Protein AF-A0A8H7N2K5-F1 (afdb_monomer_lite)

pLDDT: mean 77.2, std 16.53, range [35.41, 94.94]

Structure (mmCIF, N/CA/C/O backbone):
data_AF-A0A8H7N2K5-F1
#
_entry.id   AF-A0A8H7N2K5-F1
#
loop_
_atom_site.group_PDB
_atom_site.id
_atom_site.type_symbol
_atom_site.label_atom_id
_atom_site.label_alt_id
_atom_site.label_comp_id
_atom_site.label_asym_id
_atom_site.label_entity_id
_atom_site.label_seq_id
_atom_site.pdbx_PDB_ins_code
_atom_site.Cartn_x
_atom_site.Cartn_y
_atom_site.Cartn_z
_atom_site.occupancy
_atom_site.B_iso_or_equiv
_atom_site.auth_seq_id
_atom_site.auth_comp_id
_atom_site.auth_asym_id
_atom_site.auth_atom_id
_atom_site.pdbx_PDB_model_num
ATOM 1 N N . MET A 1 1 ? 3.601 -21.698 -0.166 1.00 61.56 1 MET A N 1
ATOM 2 C CA . MET A 1 1 ? 4.403 -20.499 -0.470 1.00 61.56 1 MET A CA 1
ATOM 3 C C . MET A 1 1 ? 5.425 -20.933 -1.501 1.00 61.56 1 MET A C 1
ATOM 5 O O . MET A 1 1 ? 6.164 -21.866 -1.212 1.00 61.56 1 MET A O 1
ATOM 9 N N . ASP A 1 2 ? 5.361 -20.379 -2.710 1.00 85.50 2 ASP A N 1
ATOM 10 C CA . ASP A 1 2 ? 6.309 -20.692 -3.784 1.00 85.50 2 ASP A CA 1
ATOM 11 C C . ASP A 1 2 ? 7.536 -19.787 -3.635 1.00 85.50 2 ASP A C 1
ATOM 13 O O . ASP A 1 2 ? 7.423 -18.563 -3.677 1.00 85.50 2 ASP A O 1
ATOM 17 N N . ILE A 1 3 ? 8.693 -20.395 -3.382 1.00 86.50 3 ILE A N 1
ATOM 18 C CA . ILE A 1 3 ? 9.941 -19.677 -3.102 1.00 86.50 3 ILE A CA 1
ATOM 19 C C . ILE A 1 3 ? 10.443 -18.971 -4.363 1.00 86.50 3 ILE A C 1
ATOM 21 O O . ILE A 1 3 ? 10.974 -17.868 -4.267 1.00 86.50 3 ILE A O 1
ATOM 25 N N . LEU A 1 4 ? 10.251 -19.575 -5.541 1.00 90.62 4 LEU A N 1
ATOM 26 C CA . LEU A 1 4 ? 10.705 -18.988 -6.800 1.00 90.62 4 LEU A CA 1
ATOM 27 C C .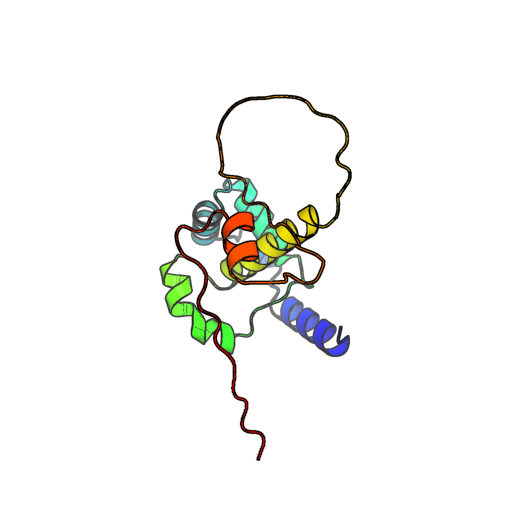 LEU A 1 4 ? 9.931 -17.707 -7.106 1.00 90.62 4 LEU A C 1
ATOM 29 O O . LEU A 1 4 ? 10.545 -16.694 -7.432 1.00 90.62 4 LEU A O 1
ATOM 33 N N . GLN A 1 5 ? 8.613 -17.732 -6.897 1.00 84.94 5 GLN A N 1
ATOM 34 C CA . GLN A 1 5 ? 7.772 -16.549 -7.065 1.00 84.94 5 GLN A CA 1
ATOM 35 C C . GLN A 1 5 ? 8.166 -15.429 -6.094 1.00 84.94 5 GLN A C 1
ATOM 37 O O . GLN A 1 5 ? 8.322 -14.285 -6.503 1.00 84.94 5 GLN A O 1
ATOM 42 N N . ALA A 1 6 ? 8.406 -15.755 -4.820 1.00 83.50 6 ALA A N 1
ATOM 43 C CA . ALA A 1 6 ? 8.827 -14.760 -3.833 1.00 83.50 6 ALA A CA 1
ATOM 44 C C . ALA A 1 6 ? 10.180 -14.109 -4.188 1.00 83.50 6 ALA A C 1
ATOM 46 O O . ALA A 1 6 ? 10.383 -12.919 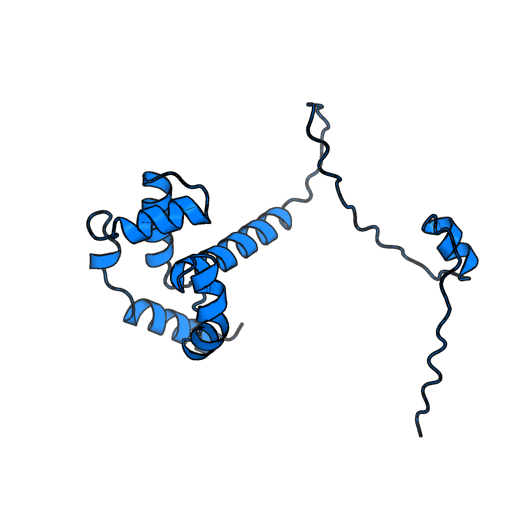-3.947 1.00 83.50 6 ALA A O 1
ATOM 47 N N . CYS A 1 7 ? 11.110 -14.870 -4.774 1.00 85.75 7 CYS A N 1
ATOM 48 C CA . CYS A 1 7 ? 12.376 -14.329 -5.266 1.00 85.75 7 CYS A CA 1
ATOM 49 C C . CYS A 1 7 ? 12.193 -13.418 -6.487 1.00 85.75 7 CYS A C 1
ATOM 51 O O . CYS A 1 7 ? 12.882 -12.405 -6.587 1.00 85.75 7 CYS A O 1
ATOM 53 N N . GLU A 1 8 ? 11.287 -13.763 -7.402 1.00 87.62 8 GLU A N 1
ATOM 54 C CA . GLU A 1 8 ? 10.956 -12.924 -8.556 1.00 87.62 8 GLU A CA 1
ATOM 55 C C . GLU A 1 8 ? 10.323 -11.598 -8.117 1.00 87.62 8 GLU A C 1
ATOM 57 O O . GLU A 1 8 ? 10.750 -10.534 -8.567 1.00 87.62 8 GLU A O 1
ATOM 62 N N . ASP A 1 9 ? 9.380 -11.643 -7.176 1.00 86.19 9 ASP A N 1
ATOM 63 C CA . ASP A 1 9 ? 8.742 -10.450 -6.612 1.00 86.19 9 ASP A CA 1
ATOM 64 C C . ASP A 1 9 ? 9.781 -9.528 -5.950 1.00 86.19 9 ASP A C 1
ATOM 66 O O . ASP A 1 9 ? 9.808 -8.321 -6.207 1.00 86.19 9 ASP A O 1
ATOM 70 N N . LEU A 1 10 ? 10.703 -10.105 -5.168 1.00 87.56 10 LEU A N 1
ATOM 71 C CA . LEU A 1 10 ? 11.818 -9.379 -4.558 1.00 87.56 10 LEU A CA 1
ATOM 72 C C . LEU A 1 10 ? 12.721 -8.728 -5.617 1.00 87.56 10 LEU A C 1
ATOM 74 O O . LEU A 1 10 ? 13.066 -7.552 -5.500 1.00 87.56 10 LEU A O 1
ATOM 78 N N . ALA A 1 11 ? 13.104 -9.477 -6.654 1.00 87.00 11 ALA A N 1
ATOM 79 C CA . ALA A 1 11 ? 13.960 -8.978 -7.726 1.00 87.00 11 ALA A CA 1
ATOM 80 C C . ALA A 1 11 ? 13.300 -7.820 -8.488 1.00 87.00 11 ALA A C 1
ATOM 82 O O . ALA A 1 11 ? 13.961 -6.821 -8.774 1.00 87.00 11 ALA A O 1
ATOM 83 N N . ASN A 1 12 ? 11.997 -7.916 -8.758 1.00 85.38 12 ASN A N 1
ATOM 84 C CA . ASN A 1 12 ? 11.227 -6.861 -9.411 1.00 85.38 12 ASN A CA 1
ATOM 85 C C . ASN A 1 12 ? 11.159 -5.593 -8.554 1.00 85.38 12 ASN A C 1
ATOM 87 O O . ASN A 1 12 ? 11.401 -4.496 -9.061 1.00 85.38 12 ASN A O 1
ATOM 91 N N . ASN A 1 13 ? 10.901 -5.734 -7.251 1.00 85.88 13 ASN A N 1
ATOM 92 C CA . ASN A 1 13 ? 10.863 -4.599 -6.332 1.00 85.88 13 ASN A CA 1
ATOM 93 C C . ASN A 1 13 ? 12.229 -3.900 -6.239 1.00 85.88 13 ASN A C 1
ATOM 95 O O . ASN A 1 13 ? 12.284 -2.673 -6.315 1.00 85.88 13 ASN A O 1
ATOM 99 N N . ILE A 1 14 ? 13.330 -4.659 -6.162 1.00 84.81 14 ILE A N 1
ATOM 100 C CA . ILE A 1 14 ? 14.697 -4.110 -6.168 1.00 84.81 14 ILE A CA 1
ATOM 101 C C . ILE A 1 14 ? 15.011 -3.422 -7.502 1.00 84.81 14 ILE A C 1
ATOM 103 O O . ILE A 1 14 ? 15.572 -2.332 -7.505 1.00 84.81 14 ILE A O 1
ATOM 107 N N . ALA A 1 15 ? 14.646 -4.020 -8.639 1.00 83.50 15 ALA A N 1
ATOM 108 C CA . ALA A 1 15 ? 14.894 -3.426 -9.954 1.00 83.50 15 ALA A CA 1
ATOM 109 C C . ALA A 1 15 ? 14.131 -2.106 -10.157 1.00 83.50 15 ALA A C 1
ATOM 111 O O . ALA A 1 15 ? 14.621 -1.208 -10.837 1.00 83.50 15 ALA A O 1
ATOM 112 N N . SER A 1 16 ? 12.946 -1.981 -9.552 1.00 75.19 16 SER A N 1
ATOM 113 C CA . SER A 1 16 ? 12.157 -0.746 -9.546 1.00 75.19 16 SER A CA 1
ATOM 114 C C . SER A 1 16 ? 12.593 0.272 -8.487 1.00 75.19 16 SER A C 1
ATOM 116 O O . SER A 1 16 ? 12.094 1.394 -8.481 1.00 75.19 16 SER A O 1
ATOM 118 N N . PHE A 1 17 ? 13.498 -0.102 -7.579 1.00 76.75 17 PHE A N 1
ATOM 119 C CA . PHE A 1 17 ? 13.915 0.762 -6.486 1.00 76.75 17 PHE A CA 1
ATOM 120 C C . PHE A 1 17 ? 14.877 1.839 -6.966 1.00 76.75 17 PHE A C 1
ATOM 122 O O . PHE A 1 17 ? 15.981 1.560 -7.435 1.00 76.75 17 PHE A O 1
ATOM 129 N N . ASN A 1 18 ? 14.477 3.087 -6.760 1.00 71.75 18 ASN A N 1
ATOM 130 C CA . ASN A 1 18 ? 15.333 4.240 -6.938 1.00 71.75 18 ASN A CA 1
ATOM 131 C C . ASN A 1 18 ? 15.707 4.803 -5.552 1.00 71.75 18 ASN A C 1
ATOM 133 O O . ASN A 1 18 ? 14.844 5.381 -4.888 1.00 71.75 18 ASN A O 1
ATOM 137 N N . PRO A 1 19 ? 16.972 4.680 -5.097 1.00 64.81 19 PRO A N 1
ATOM 138 C CA . PRO A 1 19 ? 17.401 5.177 -3.787 1.00 64.81 19 PRO A CA 1
ATOM 139 C C . PRO A 1 19 ? 17.144 6.675 -3.589 1.00 64.81 19 PRO A C 1
ATOM 141 O O . PRO A 1 19 ? 16.986 7.130 -2.459 1.00 64.81 19 PRO A O 1
ATOM 144 N N . PHE A 1 20 ? 17.091 7.436 -4.685 1.00 61.50 20 PHE A N 1
ATOM 145 C CA . PHE A 1 20 ? 16.823 8.869 -4.656 1.00 61.50 20 PHE A CA 1
ATOM 146 C C . PHE A 1 20 ? 15.354 9.181 -4.332 1.00 61.50 20 PHE A C 1
ATOM 148 O O . PHE A 1 20 ? 15.098 10.148 -3.628 1.00 61.50 20 PHE A O 1
ATOM 155 N N . GLU A 1 21 ? 14.405 8.326 -4.725 1.00 60.94 21 GLU A N 1
ATOM 156 C CA . GLU A 1 21 ? 12.960 8.503 -4.473 1.00 60.94 21 GLU A CA 1
ATOM 157 C C . GLU A 1 21 ? 12.531 8.104 -3.051 1.00 60.94 21 GLU A C 1
ATOM 159 O O . GLU A 1 21 ? 11.370 8.264 -2.674 1.00 60.94 21 GLU A O 1
ATOM 164 N N . CYS A 1 22 ? 13.455 7.568 -2.253 1.00 58.88 22 CYS A N 1
ATOM 165 C CA . CYS A 1 22 ? 13.221 7.178 -0.864 1.00 58.88 22 CYS A CA 1
ATOM 166 C C . CYS A 1 22 ? 13.722 8.233 0.141 1.00 58.88 22 CYS A C 1
ATOM 168 O O . CYS A 1 22 ? 13.560 8.058 1.346 1.00 58.88 22 CYS A O 1
ATOM 170 N N . SER A 1 23 ? 14.357 9.303 -0.349 1.00 62.22 23 SER A N 1
ATOM 171 C CA . SER A 1 23 ? 14.756 10.460 0.450 1.00 62.22 23 SER A CA 1
ATOM 172 C C . SER A 1 23 ? 13.549 11.360 0.698 1.00 62.22 23 SER A C 1
ATOM 174 O O . SER A 1 23 ? 12.859 11.724 -0.254 1.00 62.22 23 SER A O 1
ATOM 176 N N . ASP A 1 24 ? 13.355 11.806 1.942 1.00 61.44 24 ASP A N 1
ATOM 177 C CA . ASP A 1 24 ? 12.334 12.799 2.318 1.00 61.44 24 ASP A CA 1
ATOM 178 C C . ASP A 1 24 ? 12.369 14.051 1.420 1.00 61.44 24 ASP A C 1
ATOM 180 O O . ASP A 1 24 ? 11.349 14.701 1.213 1.00 61.44 24 ASP A O 1
ATOM 184 N N . ALA A 1 25 ? 13.539 14.380 0.858 1.00 61.38 25 ALA A N 1
ATOM 185 C CA . ALA A 1 25 ? 13.729 15.530 -0.023 1.00 61.38 25 ALA A CA 1
ATOM 186 C C . ALA A 1 25 ? 13.154 15.352 -1.444 1.00 61.38 25 ALA A C 1
ATOM 188 O O . ALA A 1 25 ? 12.939 16.354 -2.122 1.00 61.38 25 ALA A O 1
ATOM 189 N N . GLU A 1 26 ? 12.918 14.116 -1.893 1.00 72.75 26 GLU A N 1
ATOM 190 C CA . GLU A 1 26 ? 12.478 13.800 -3.263 1.00 72.75 26 GLU A CA 1
ATOM 191 C C . GLU A 1 26 ? 11.038 13.261 -3.310 1.00 72.75 26 GLU A C 1
ATOM 193 O O . GLU A 1 26 ? 10.456 13.102 -4.384 1.00 72.75 26 GLU A O 1
ATOM 198 N N . ILE A 1 27 ? 10.422 12.998 -2.151 1.00 82.69 27 ILE A N 1
ATOM 199 C CA . ILE A 1 27 ? 8.988 12.730 -2.098 1.00 82.69 27 ILE A CA 1
ATOM 200 C C . ILE A 1 27 ? 8.262 14.015 -2.508 1.00 82.69 27 ILE A C 1
ATOM 202 O O . ILE A 1 27 ? 8.316 15.042 -1.829 1.00 82.69 27 ILE A O 1
ATOM 206 N N . SER A 1 28 ? 7.560 13.950 -3.638 1.00 87.38 28 SER A N 1
ATOM 207 C CA . SER A 1 28 ? 6.823 15.098 -4.160 1.00 87.38 28 SER A CA 1
ATOM 208 C C . SER A 1 28 ? 5.724 15.538 -3.188 1.00 87.38 28 SER A C 1
ATOM 210 O O . SER A 1 28 ? 5.077 14.717 -2.528 1.00 87.38 28 SER A O 1
ATOM 212 N N . LYS A 1 29 ? 5.454 16.846 -3.129 1.00 89.19 29 LYS A N 1
ATOM 213 C CA . LYS A 1 29 ? 4.374 17.386 -2.284 1.00 89.19 29 LYS A CA 1
ATOM 214 C C . LYS A 1 29 ? 3.021 16.784 -2.651 1.00 89.19 29 LYS A C 1
ATOM 216 O O . LYS A 1 29 ? 2.179 16.582 -1.783 1.00 89.19 29 LYS A O 1
ATOM 221 N N . GLU A 1 30 ? 2.828 16.459 -3.923 1.00 90.50 30 GLU A N 1
ATOM 222 C CA . GLU A 1 30 ? 1.634 15.808 -4.444 1.00 90.50 30 GLU A CA 1
ATOM 223 C C . GLU A 1 30 ? 1.453 14.397 -3.864 1.00 90.50 30 GLU A C 1
ATOM 225 O O . GLU A 1 30 ? 0.329 14.006 -3.544 1.00 90.50 30 GLU A O 1
ATOM 230 N N . GLN A 1 31 ? 2.539 13.633 -3.697 1.00 90.06 31 GLN A N 1
ATOM 231 C CA . GLN A 1 31 ? 2.505 12.318 -3.047 1.00 90.06 31 GLN A CA 1
ATOM 232 C C . GLN A 1 31 ? 2.181 12.442 -1.558 1.00 90.06 31 GLN A C 1
ATOM 234 O O . GLN A 1 31 ? 1.292 11.737 -1.080 1.00 90.06 31 GLN A O 1
ATOM 239 N N . ILE A 1 32 ? 2.827 13.376 -0.854 1.00 91.62 32 ILE A N 1
ATOM 240 C CA . ILE A 1 32 ? 2.558 13.646 0.568 1.00 91.62 32 ILE A CA 1
ATOM 241 C C . ILE A 1 32 ? 1.080 13.986 0.762 1.00 91.62 32 ILE A C 1
ATOM 243 O O . ILE A 1 32 ? 0.391 13.327 1.536 1.00 91.62 32 ILE A O 1
ATOM 247 N N . GLN A 1 33 ? 0.557 14.952 0.002 1.00 93.50 33 GLN A N 1
ATOM 248 C CA . GLN A 1 33 ? -0.844 15.369 0.096 1.00 93.50 33 GLN A CA 1
ATOM 249 C C . GLN A 1 33 ? -1.816 14.228 -0.210 1.00 93.50 33 GLN A C 1
ATOM 251 O O . GLN A 1 33 ? -2.847 14.094 0.452 1.00 93.50 33 GLN A O 1
ATOM 256 N N . ARG A 1 34 ? -1.493 13.380 -1.194 1.00 93.94 34 ARG A N 1
ATOM 257 C CA . ARG A 1 34 ? -2.297 12.197 -1.515 1.00 93.94 34 ARG A CA 1
ATOM 258 C C . ARG A 1 34 ? -2.359 11.240 -0.329 1.00 93.94 34 ARG A C 1
ATOM 260 O O . ARG A 1 34 ? -3.447 10.799 0.027 1.00 93.94 34 ARG A O 1
ATOM 267 N N . TRP A 1 35 ? -1.222 10.944 0.290 1.00 93.38 35 TRP A N 1
ATOM 268 C CA . TRP A 1 35 ? -1.145 10.035 1.432 1.00 93.38 35 TRP A CA 1
ATOM 269 C C . TRP A 1 35 ? -1.838 10.607 2.672 1.00 93.38 35 TRP A C 1
ATOM 271 O O . TRP A 1 35 ? -2.635 9.905 3.290 1.00 93.38 35 TRP A O 1
ATOM 281 N N . GLN A 1 36 ? -1.655 11.898 2.962 1.00 93.25 36 GLN A N 1
ATOM 282 C CA . GLN A 1 36 ? -2.397 12.594 4.019 1.00 93.25 36 GLN A CA 1
ATOM 283 C C . GLN A 1 36 ? -3.914 12.485 3.812 1.00 93.25 36 GLN A C 1
ATOM 285 O O . GLN A 1 36 ? -4.652 12.167 4.742 1.00 93.25 36 GLN A O 1
ATOM 290 N N . HIS A 1 37 ? -4.394 12.702 2.583 1.00 92.75 37 HIS A N 1
ATOM 291 C CA . HIS A 1 37 ? -5.822 12.634 2.273 1.00 92.75 37 HIS A CA 1
ATOM 292 C C . HIS A 1 37 ? -6.380 11.202 2.336 1.00 92.75 37 HIS A C 1
ATOM 294 O O . HIS A 1 37 ? -7.487 10.994 2.828 1.00 92.75 37 HIS A O 1
ATOM 300 N N . LEU A 1 38 ? -5.646 10.208 1.825 1.00 92.50 38 LEU A N 1
ATOM 301 C CA . LEU A 1 38 ? -6.117 8.820 1.756 1.00 92.50 38 LEU A CA 1
ATOM 302 C C . LEU A 1 38 ? -6.067 8.100 3.107 1.00 92.50 38 LEU A C 1
ATOM 304 O O . LEU A 1 38 ? -6.957 7.300 3.397 1.00 92.50 38 LEU A O 1
ATOM 308 N N . PHE A 1 39 ? -5.050 8.375 3.924 1.00 91.12 39 PHE A N 1
ATOM 309 C CA . PHE A 1 39 ? -4.783 7.637 5.163 1.00 91.12 39 PHE A CA 1
ATOM 310 C C . PHE A 1 39 ? -5.026 8.459 6.431 1.00 91.12 39 PHE A C 1
ATOM 312 O O . PHE A 1 39 ? -4.962 7.914 7.528 1.00 91.12 39 PHE A O 1
ATOM 319 N N . SER A 1 40 ? -5.405 9.737 6.293 1.00 90.06 40 SER A N 1
ATOM 320 C CA . SER A 1 40 ? -5.591 10.671 7.416 1.00 90.06 40 SER A CA 1
ATOM 321 C C . SER A 1 40 ? -4.332 10.845 8.280 1.00 90.06 40 SER A C 1
ATOM 323 O O . SER A 1 40 ? -4.443 11.092 9.479 1.00 90.06 40 SER A O 1
ATOM 325 N N . SER A 1 41 ? -3.153 10.712 7.668 1.00 87.38 41 SER A N 1
ATOM 326 C CA . SER A 1 41 ? -1.842 10.840 8.317 1.00 87.38 41 SER A CA 1
ATOM 327 C C . SER A 1 41 ? -1.362 12.302 8.331 1.00 87.38 41 SER A C 1
ATOM 329 O O . SER A 1 41 ? -1.773 13.105 7.486 1.00 87.38 41 SER A O 1
ATOM 331 N N . THR A 1 42 ? -0.471 12.670 9.257 1.00 93.19 42 THR A N 1
ATOM 332 C CA . THR A 1 42 ? 0.257 13.955 9.190 1.00 93.19 42 THR A CA 1
ATOM 333 C C . THR A 1 42 ? 1.279 13.965 8.047 1.00 93.19 42 THR A C 1
ATOM 335 O O . THR A 1 42 ? 1.491 12.960 7.373 1.00 93.19 42 THR A O 1
ATOM 338 N N . GLU A 1 43 ? 1.906 15.115 7.778 1.00 91.56 43 GLU A N 1
ATOM 339 C CA . GLU A 1 43 ? 2.955 15.220 6.747 1.00 91.56 43 GLU A CA 1
ATOM 340 C C . GLU A 1 43 ? 4.143 14.312 7.075 1.00 91.56 43 GLU A C 1
ATOM 342 O O . GLU A 1 43 ? 4.588 13.533 6.235 1.00 91.56 43 GLU A O 1
ATOM 347 N N . GLU A 1 44 ? 4.598 14.351 8.324 1.00 90.88 44 GLU A N 1
ATOM 348 C CA . GLU A 1 44 ? 5.714 13.544 8.810 1.00 90.88 44 GLU A CA 1
ATOM 349 C C . GLU A 1 44 ? 5.378 12.050 8.788 1.00 90.88 44 GLU A C 1
ATOM 351 O O . GLU A 1 44 ? 6.225 11.221 8.449 1.00 90.88 44 GLU A O 1
ATOM 356 N N . GLU A 1 45 ? 4.138 11.695 9.131 1.00 89.44 45 GLU A N 1
ATOM 357 C CA . GLU A 1 45 ? 3.657 10.318 9.052 1.00 89.44 45 GLU A CA 1
ATOM 358 C C . GLU A 1 45 ? 3.591 9.840 7.602 1.00 89.44 45 GLU A C 1
ATOM 360 O O . GLU A 1 45 ? 4.108 8.767 7.313 1.00 89.44 45 GLU A O 1
ATOM 365 N N . ALA A 1 46 ? 3.053 10.641 6.680 1.00 90.69 46 ALA A N 1
ATOM 366 C CA . ALA A 1 46 ? 2.978 10.291 5.264 1.00 90.69 46 ALA A CA 1
ATOM 367 C C . ALA A 1 46 ? 4.369 10.072 4.648 1.00 90.69 46 ALA A C 1
ATOM 369 O O . ALA A 1 46 ? 4.582 9.076 3.958 1.00 90.69 46 ALA A O 1
ATOM 370 N N . ILE A 1 47 ? 5.329 10.958 4.937 1.00 90.81 47 ILE A N 1
ATOM 371 C CA . ILE A 1 47 ? 6.732 10.821 4.510 1.00 90.81 47 ILE A CA 1
ATOM 372 C C . ILE A 1 47 ? 7.318 9.509 5.037 1.00 90.81 47 ILE A C 1
ATOM 374 O O . ILE A 1 47 ? 7.868 8.709 4.278 1.00 90.81 47 ILE A O 1
ATOM 378 N N . LYS A 1 48 ? 7.149 9.254 6.337 1.00 90.12 48 LYS A N 1
ATOM 379 C CA . LYS A 1 48 ? 7.674 8.058 6.993 1.00 90.12 48 LYS A CA 1
ATOM 380 C C . LYS A 1 48 ? 7.038 6.776 6.457 1.00 90.12 48 LYS A C 1
ATOM 382 O O . LYS A 1 48 ? 7.748 5.803 6.215 1.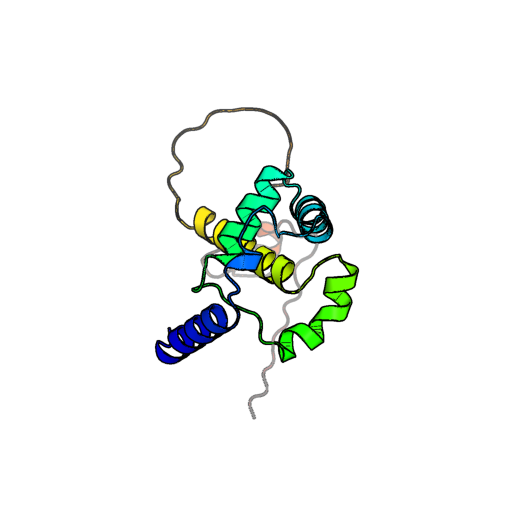00 90.12 48 LYS A O 1
ATOM 387 N N . GLU A 1 49 ? 5.718 6.735 6.319 1.00 90.19 49 GLU A N 1
ATOM 388 C CA . GLU A 1 49 ? 4.990 5.564 5.828 1.00 90.19 49 GLU A CA 1
ATOM 389 C C . GLU A 1 49 ? 5.358 5.258 4.376 1.00 90.19 49 GLU A C 1
ATOM 391 O O . GLU A 1 49 ? 5.647 4.105 4.058 1.00 90.19 49 GLU A O 1
ATOM 396 N N . LEU A 1 50 ? 5.444 6.282 3.524 1.00 89.75 50 LEU A N 1
ATOM 397 C CA . LEU A 1 50 ? 5.860 6.129 2.134 1.00 89.75 50 LEU A CA 1
ATOM 398 C C . LEU A 1 50 ? 7.319 5.664 2.023 1.00 89.75 50 LEU A C 1
ATOM 400 O O . LEU A 1 50 ? 7.615 4.736 1.271 1.00 89.75 50 LEU A O 1
ATOM 404 N N . GLY A 1 51 ? 8.228 6.248 2.808 1.00 88.94 51 GLY A N 1
ATOM 405 C CA . GLY A 1 51 ? 9.627 5.822 2.866 1.00 88.94 51 GLY A CA 1
ATOM 406 C C . GLY A 1 51 ? 9.772 4.370 3.329 1.00 88.94 51 GLY A C 1
ATOM 407 O O . GLY A 1 51 ? 10.466 3.577 2.693 1.00 88.94 51 GLY A O 1
ATOM 408 N N . ASN A 1 52 ? 9.053 3.981 4.385 1.00 88.81 52 ASN A N 1
ATOM 409 C CA . ASN A 1 52 ? 9.033 2.597 4.866 1.00 88.81 52 ASN A CA 1
ATOM 410 C C . ASN A 1 52 ? 8.459 1.638 3.818 1.00 88.81 52 ASN A C 1
ATOM 412 O O . ASN A 1 52 ? 9.006 0.557 3.610 1.00 88.81 52 ASN A O 1
ATOM 416 N N . TRP A 1 53 ? 7.380 2.035 3.140 1.00 89.94 53 TRP A N 1
ATOM 417 C CA . TRP A 1 53 ? 6.765 1.241 2.083 1.00 89.94 53 TRP A CA 1
ATOM 418 C C . TRP A 1 53 ? 7.724 1.018 0.912 1.00 89.94 53 TRP A C 1
ATOM 420 O O . TRP A 1 53 ? 7.844 -0.099 0.414 1.00 89.94 53 TRP A O 1
ATOM 430 N N . ARG A 1 54 ? 8.469 2.045 0.497 1.00 88.62 54 ARG A N 1
ATOM 431 C CA . ARG A 1 54 ? 9.482 1.958 -0.569 1.00 88.62 54 ARG A CA 1
ATOM 432 C C . ARG A 1 54 ? 10.723 1.159 -0.175 1.00 88.62 54 ARG A C 1
ATOM 434 O O . ARG A 1 54 ? 11.311 0.520 -1.042 1.00 88.62 54 ARG A O 1
ATOM 441 N N . ALA A 1 55 ? 11.087 1.156 1.105 1.00 86.50 55 ALA A N 1
ATOM 442 C CA . ALA A 1 55 ? 12.199 0.368 1.632 1.00 86.50 55 ALA A CA 1
ATOM 443 C C . ALA A 1 55 ? 11.867 -1.129 1.809 1.00 86.50 55 ALA A C 1
ATOM 445 O O . ALA A 1 55 ? 12.779 -1.950 1.917 1.00 86.50 55 ALA A O 1
ATOM 446 N N . ASP A 1 56 ? 10.584 -1.504 1.835 1.00 87.44 56 ASP A N 1
ATOM 447 C CA . ASP A 1 56 ? 10.166 -2.905 1.887 1.00 87.44 56 ASP A CA 1
ATOM 448 C C . ASP A 1 56 ? 10.194 -3.547 0.490 1.00 87.44 56 ASP A C 1
ATOM 450 O O . ASP A 1 56 ? 9.276 -3.387 -0.320 1.00 87.44 56 ASP A O 1
ATOM 454 N N . PHE A 1 57 ? 11.255 -4.304 0.204 1.00 84.94 57 PHE A N 1
ATOM 455 C CA . PHE A 1 57 ? 11.392 -5.066 -1.042 1.00 84.94 57 PHE A CA 1
ATOM 456 C C . PHE A 1 57 ? 10.624 -6.390 -1.043 1.00 84.94 57 PHE A C 1
ATOM 458 O O . PHE A 1 57 ? 10.435 -6.978 -2.104 1.00 84.94 57 PHE A O 1
ATOM 465 N N . GLY A 1 58 ? 10.175 -6.867 0.120 1.00 83.62 58 GLY A N 1
ATOM 466 C CA . GLY A 1 58 ? 9.355 -8.072 0.238 1.00 83.62 58 GLY A CA 1
ATOM 467 C C . GLY A 1 58 ? 7.867 -7.8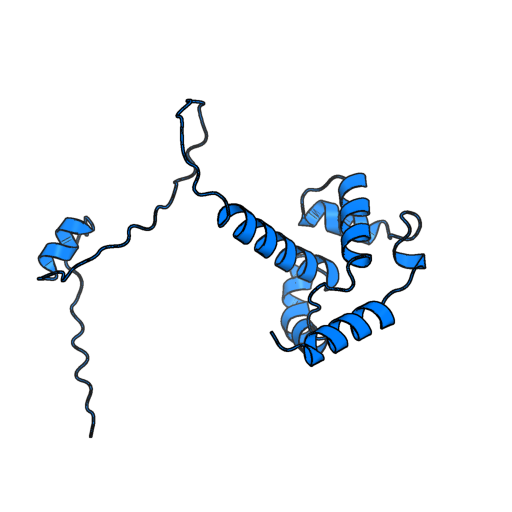15 -0.004 1.00 83.62 58 GLY A C 1
ATOM 468 O O . GLY A 1 58 ? 7.075 -8.758 0.018 1.00 83.62 58 GLY A O 1
ATOM 469 N N . ARG A 1 59 ? 7.476 -6.553 -0.224 1.00 86.44 59 ARG A N 1
ATOM 470 C CA . ARG A 1 59 ? 6.081 -6.166 -0.425 1.00 86.44 59 ARG A CA 1
ATOM 471 C C . ARG A 1 59 ? 5.464 -6.846 -1.645 1.00 86.44 59 ARG A C 1
ATOM 473 O O . ARG A 1 59 ? 6.081 -6.972 -2.702 1.00 86.44 59 ARG A O 1
ATOM 480 N N . THR A 1 60 ? 4.196 -7.219 -1.527 1.00 83.81 60 THR A N 1
ATOM 481 C CA . THR A 1 60 ? 3.423 -7.701 -2.674 1.00 83.81 60 THR A CA 1
ATOM 482 C C . THR A 1 60 ? 3.070 -6.526 -3.583 1.00 83.81 60 THR A C 1
ATOM 484 O O . THR A 1 60 ? 2.372 -5.604 -3.165 1.00 83.81 60 THR A O 1
ATOM 487 N N . SER A 1 61 ? 3.537 -6.576 -4.828 1.00 86.94 61 SER A N 1
ATOM 488 C CA . SER A 1 61 ? 3.236 -5.586 -5.864 1.00 86.94 61 SER A CA 1
ATOM 489 C C . SER A 1 61 ? 2.115 -6.099 -6.763 1.00 86.94 61 SER A C 1
ATOM 491 O O . SER A 1 61 ? 2.077 -7.275 -7.124 1.00 86.94 61 SER A O 1
ATOM 493 N N . ILE A 1 62 ? 1.186 -5.227 -7.144 1.00 88.69 62 ILE A N 1
ATOM 494 C CA . ILE A 1 62 ? 0.140 -5.563 -8.106 1.00 88.69 62 ILE A CA 1
ATOM 495 C C . ILE A 1 62 ? 0.777 -5.607 -9.504 1.00 88.69 62 ILE A C 1
ATOM 497 O O . ILE A 1 62 ? 1.422 -4.630 -9.909 1.00 88.69 62 ILE A O 1
ATOM 501 N N . PRO A 1 63 ? 0.582 -6.688 -10.283 1.00 88.62 63 PRO A N 1
ATOM 502 C CA . PRO A 1 63 ? 1.050 -6.752 -11.663 1.00 88.62 63 PRO A CA 1
ATOM 503 C C . PRO A 1 63 ? 0.499 -5.592 -12.496 1.00 88.62 63 PRO A C 1
ATOM 505 O O . PRO A 1 63 ? -0.664 -5.216 -12.349 1.00 88.62 63 PRO A O 1
ATOM 508 N N . LEU A 1 64 ? 1.301 -5.048 -13.415 1.00 87.31 64 LEU A N 1
ATOM 509 C CA . LEU A 1 64 ? 0.906 -3.876 -14.209 1.00 87.31 64 LEU A CA 1
ATOM 510 C C . LEU A 1 64 ? -0.423 -4.082 -14.954 1.00 87.31 64 LEU A C 1
ATOM 512 O O . LEU A 1 64 ? -1.255 -3.180 -14.964 1.00 87.31 64 LEU A O 1
ATOM 516 N N . LEU A 1 65 ? -0.639 -5.273 -15.520 1.00 90.00 65 LEU A N 1
ATOM 517 C CA . LEU A 1 65 ? -1.886 -5.626 -16.209 1.00 90.00 65 LEU A CA 1
ATOM 518 C C . LEU A 1 65 ? -3.097 -5.554 -15.269 1.00 90.00 65 LEU A C 1
ATOM 520 O O . LEU A 1 65 ? -4.094 -4.918 -15.597 1.00 90.00 65 LEU A O 1
ATOM 524 N N . ALA A 1 66 ? -2.979 -6.121 -14.066 1.00 90.06 66 ALA A N 1
ATOM 525 C CA . ALA A 1 66 ? -4.039 -6.070 -13.063 1.00 90.06 66 ALA A CA 1
ATOM 526 C C . ALA A 1 66 ? -4.288 -4.633 -12.575 1.00 90.06 66 ALA A C 1
ATOM 528 O O . ALA A 1 66 ? -5.433 -4.237 -12.365 1.00 90.06 66 ALA A O 1
ATOM 529 N N . TRP A 1 67 ? -3.232 -3.821 -12.438 1.00 93.19 67 TRP A N 1
ATOM 530 C CA . TRP A 1 67 ? -3.384 -2.404 -12.115 1.00 93.19 67 TRP A CA 1
ATOM 531 C C . TRP A 1 67 ? -4.134 -1.655 -13.219 1.00 93.19 67 TRP A C 1
ATOM 533 O O . TRP A 1 67 ? -5.035 -0.885 -12.908 1.00 93.19 67 TRP A O 1
ATOM 543 N N . GLN A 1 68 ? -3.819 -1.889 -14.495 1.00 93.50 68 GLN A N 1
ATOM 544 C CA . GLN A 1 68 ? -4.490 -1.221 -15.615 1.00 93.50 68 GLN A CA 1
ATOM 545 C C . GLN A 1 68 ? -6.006 -1.446 -15.597 1.00 93.50 68 GLN A C 1
ATOM 547 O O . GLN A 1 68 ? -6.749 -0.481 -15.782 1.00 93.50 68 GLN A O 1
ATOM 552 N N . GLU A 1 69 ? -6.456 -2.663 -15.284 1.00 94.94 69 GLU A N 1
ATOM 553 C CA . GLU A 1 69 ? -7.881 -3.008 -15.190 1.00 94.94 69 GLU A CA 1
ATOM 554 C C . GLU A 1 69 ? -8.625 -2.198 -14.118 1.00 94.94 69 GLU A C 1
ATOM 556 O O . GLU A 1 69 ? -9.755 -1.765 -14.338 1.00 94.94 69 GLU A O 1
ATOM 561 N N . ILE A 1 70 ? -7.991 -1.951 -12.966 1.00 93.75 70 ILE A N 1
ATOM 562 C CA . ILE A 1 70 ? -8.624 -1.257 -11.831 1.00 93.75 70 ILE A CA 1
ATOM 563 C C . ILE A 1 70 ? -8.264 0.233 -11.739 1.00 93.75 70 ILE A C 1
ATOM 565 O O . ILE A 1 70 ? -8.895 0.977 -10.985 1.00 93.75 70 ILE A O 1
ATOM 569 N N . SER A 1 71 ? -7.262 0.680 -12.498 1.00 93.00 71 SER A N 1
ATOM 570 C CA . SER A 1 71 ? -6.636 1.999 -12.364 1.00 93.00 71 SER A CA 1
ATOM 571 C C . SER A 1 71 ? -7.620 3.145 -12.539 1.00 93.00 71 SER A C 1
ATOM 573 O O . SER A 1 71 ? -7.528 4.128 -11.810 1.00 93.00 71 SER A O 1
ATOM 575 N N . GLN A 1 72 ? -8.589 3.023 -13.449 1.00 93.06 72 GLN A N 1
ATOM 576 C CA . GLN A 1 72 ? -9.570 4.079 -13.705 1.00 93.06 72 GLN A CA 1
ATOM 577 C C . GLN A 1 72 ? -10.430 4.346 -12.469 1.00 93.06 72 GLN A C 1
ATOM 579 O O . GLN A 1 72 ? -10.553 5.489 -12.028 1.00 93.06 72 GLN A O 1
ATOM 584 N N . GLU A 1 73 ? -10.970 3.288 -11.863 1.00 93.56 73 GLU A N 1
ATOM 585 C CA . GLU A 1 73 ? -11.822 3.425 -10.682 1.00 93.56 73 GLU A CA 1
ATOM 586 C C . GLU A 1 73 ? -11.007 3.842 -9.454 1.00 93.56 73 GLU A C 1
ATOM 588 O O . GLU A 1 73 ? -11.440 4.689 -8.675 1.00 93.56 73 GLU A O 1
ATOM 593 N N . LYS A 1 74 ? -9.795 3.302 -9.287 1.00 93.00 74 LYS A N 1
ATOM 594 C CA . LYS A 1 74 ? -8.942 3.639 -8.139 1.00 93.00 74 LYS A CA 1
ATOM 595 C C . LYS A 1 74 ? -8.385 5.059 -8.216 1.00 93.00 74 LYS A C 1
ATOM 597 O O . LYS A 1 74 ? -8.446 5.773 -7.217 1.00 93.00 74 LYS A O 1
ATOM 602 N N . THR A 1 75 ? -7.983 5.516 -9.399 1.00 92.19 75 THR A N 1
ATOM 603 C CA . THR A 1 75 ? -7.563 6.910 -9.624 1.00 92.19 75 THR A CA 1
ATOM 604 C C . THR A 1 75 ? -8.701 7.889 -9.346 1.00 92.19 75 THR A C 1
ATOM 606 O O . THR A 1 75 ? -8.466 8.941 -8.756 1.00 92.19 75 THR A O 1
ATOM 609 N N . ARG A 1 76 ? -9.951 7.537 -9.686 1.00 91.56 76 ARG A N 1
ATOM 610 C CA . ARG A 1 76 ? -11.135 8.355 -9.363 1.00 91.56 76 ARG A CA 1
ATOM 611 C C . ARG A 1 76 ? -11.342 8.524 -7.855 1.00 91.56 76 ARG A C 1
ATOM 613 O O . ARG A 1 76 ? -11.821 9.564 -7.417 1.00 91.56 76 ARG A O 1
ATOM 620 N N . LEU A 1 77 ? -10.956 7.520 -7.071 1.00 91.00 77 LEU A N 1
ATOM 621 C CA . LEU A 1 77 ? -10.948 7.561 -5.607 1.00 91.00 77 LEU A CA 1
ATOM 622 C C . LEU A 1 77 ? -9.687 8.234 -5.029 1.00 91.00 77 LEU A C 1
ATOM 624 O O . LEU A 1 77 ? -9.531 8.285 -3.814 1.00 91.00 77 LEU A O 1
ATOM 628 N N . GLY A 1 78 ? -8.792 8.744 -5.879 1.00 91.00 78 GLY A N 1
ATOM 629 C CA . GLY A 1 78 ? -7.562 9.429 -5.484 1.00 91.00 78 GLY A CA 1
ATOM 630 C C . GLY A 1 78 ? -6.350 8.517 -5.287 1.00 91.00 78 GLY A C 1
ATOM 631 O O . GLY A 1 78 ? -5.267 9.024 -4.998 1.00 91.00 78 GLY A O 1
ATOM 632 N N . TYR A 1 79 ? -6.485 7.204 -5.481 1.00 93.88 79 TYR A N 1
ATOM 633 C CA . TYR A 1 79 ? -5.376 6.259 -5.343 1.00 93.88 79 TYR A CA 1
ATOM 634 C C . TYR A 1 79 ? -4.489 6.236 -6.588 1.00 93.88 79 TYR A C 1
ATOM 636 O O . TYR A 1 79 ? -4.982 6.166 -7.712 1.00 93.88 79 TYR A O 1
ATOM 644 N N . ASP A 1 80 ? -3.177 6.206 -6.382 1.00 93.00 80 ASP A N 1
ATOM 645 C CA . ASP A 1 80 ? -2.235 5.661 -7.356 1.00 93.00 80 ASP A CA 1
ATOM 646 C C . ASP A 1 80 ? -1.934 4.187 -7.023 1.00 93.00 80 ASP A C 1
ATOM 648 O O . ASP A 1 80 ? -2.491 3.621 -6.076 1.00 93.00 80 ASP A O 1
ATOM 652 N N . LYS A 1 81 ? -1.093 3.540 -7.837 1.00 92.00 81 LYS A N 1
ATOM 653 C CA . LYS A 1 81 ? -0.751 2.121 -7.660 1.00 92.00 81 LYS A CA 1
ATOM 654 C C . LYS A 1 81 ? -0.157 1.872 -6.275 1.00 92.00 81 LYS A C 1
ATOM 656 O O . LYS A 1 81 ? -0.587 0.957 -5.585 1.00 92.00 81 LYS A O 1
ATOM 661 N N . GLU A 1 82 ? 0.782 2.719 -5.869 1.00 90.94 82 GLU A N 1
ATOM 662 C CA . GLU A 1 82 ? 1.539 2.576 -4.629 1.00 90.94 82 GLU A CA 1
ATOM 663 C C . GLU A 1 82 ? 0.658 2.773 -3.389 1.00 90.94 82 GLU A C 1
ATOM 665 O O . GLU A 1 82 ? 0.640 1.918 -2.507 1.00 90.94 82 GLU A O 1
ATOM 670 N N . ALA A 1 83 ? -0.141 3.842 -3.347 1.00 92.31 83 ALA A N 1
ATOM 671 C CA . ALA A 1 83 ? -1.085 4.082 -2.263 1.00 92.31 83 ALA A CA 1
ATOM 672 C C . ALA A 1 83 ? -2.144 2.973 -2.196 1.00 92.31 83 ALA A C 1
ATOM 674 O O . ALA A 1 83 ? -2.572 2.573 -1.112 1.00 92.31 83 ALA A O 1
ATOM 675 N N . TYR A 1 84 ? -2.579 2.440 -3.341 1.00 94.12 84 TYR A N 1
ATOM 676 C CA . TYR A 1 84 ? -3.532 1.337 -3.337 1.00 94.12 84 TYR A CA 1
ATOM 677 C C . TYR A 1 84 ? -2.916 0.054 -2.773 1.00 94.12 84 TYR A C 1
ATOM 679 O O . TYR A 1 84 ? -3.532 -0.592 -1.926 1.00 94.12 84 TYR A O 1
ATOM 687 N N . GLU A 1 85 ? -1.695 -0.292 -3.175 1.00 92.56 85 GLU A N 1
ATOM 688 C CA . GLU A 1 85 ? -0.970 -1.439 -2.622 1.00 92.56 85 GLU A CA 1
ATOM 689 C C . GLU A 1 85 ? -0.731 -1.289 -1.116 1.00 92.56 85 GLU A C 1
ATOM 691 O O . GLU A 1 85 ? -0.999 -2.226 -0.360 1.00 92.56 85 GLU A O 1
ATOM 696 N N . TYR A 1 86 ? -0.335 -0.093 -0.668 1.00 92.31 86 TYR A N 1
ATOM 697 C CA . TYR A 1 86 ? -0.192 0.224 0.752 1.00 92.31 86 TYR A CA 1
ATOM 698 C C . TYR A 1 86 ? -1.513 0.049 1.516 1.00 92.31 86 TYR A C 1
ATOM 700 O O . TYR A 1 86 ? -1.551 -0.532 2.599 1.00 92.31 86 TYR A O 1
ATOM 708 N N . SER A 1 87 ? -2.638 0.477 0.936 1.00 91.81 87 SER A N 1
ATOM 709 C CA . SER A 1 87 ? -3.953 0.296 1.563 1.00 91.81 87 SER A CA 1
ATOM 710 C C . SER A 1 87 ? -4.313 -1.184 1.746 1.00 91.81 87 SER A C 1
ATOM 712 O O . SER A 1 87 ? -4.891 -1.569 2.762 1.00 91.81 87 SER A O 1
ATOM 714 N N . LEU A 1 88 ? -3.944 -2.041 0.788 1.00 90.12 88 LEU A N 1
ATOM 715 C CA . LEU A 1 88 ? -4.199 -3.477 0.873 1.00 90.12 88 LEU A CA 1
ATOM 716 C C . LEU A 1 88 ? -3.312 -4.140 1.930 1.00 90.12 88 LEU A C 1
ATOM 718 O O . LEU A 1 88 ? -3.796 -4.985 2.690 1.00 90.12 88 LEU A O 1
ATOM 722 N N . SER A 1 89 ? -2.039 -3.748 2.004 1.00 87.06 89 SER A N 1
ATOM 723 C CA . SER A 1 89 ? -1.098 -4.290 2.985 1.00 87.06 89 SER A CA 1
ATOM 724 C C . SER A 1 89 ? -1.455 -3.859 4.410 1.00 87.06 89 SER A C 1
ATOM 726 O O . SER A 1 89 ? -1.499 -4.704 5.306 1.00 87.06 89 SER A O 1
ATOM 728 N N . SER A 1 90 ? -1.827 -2.593 4.629 1.00 81.56 90 SER A N 1
ATOM 729 C CA . SER A 1 90 ? -2.214 -2.094 5.955 1.00 81.56 90 SER A CA 1
ATOM 730 C C . SER A 1 90 ? -3.505 -2.751 6.463 1.00 81.56 90 SER A C 1
ATOM 732 O O . SER A 1 90 ? -3.588 -3.160 7.627 1.00 81.56 90 SER A O 1
ATOM 734 N N . LEU A 1 91 ? -4.489 -2.965 5.579 1.00 76.12 91 LEU A N 1
ATOM 735 C CA . LEU A 1 91 ? -5.707 -3.714 5.895 1.00 76.12 91 LEU A CA 1
ATOM 736 C C . LEU A 1 91 ? -5.400 -5.164 6.278 1.00 76.12 91 LEU A C 1
ATOM 738 O O . LEU A 1 91 ? -6.039 -5.712 7.180 1.00 76.12 91 LEU A O 1
ATOM 742 N N . TRP A 1 92 ? -4.431 -5.795 5.616 1.00 61.03 92 TRP A N 1
ATOM 743 C CA . TRP A 1 92 ? -4.014 -7.157 5.935 1.00 61.03 92 TRP A CA 1
ATOM 744 C C . TRP A 1 92 ? -3.296 -7.236 7.288 1.00 61.03 92 TRP A C 1
ATOM 746 O O . TRP A 1 92 ? -3.649 -8.083 8.112 1.00 61.03 92 TRP A O 1
ATOM 756 N N . ILE A 1 93 ? -2.384 -6.302 7.574 1.00 60.25 93 ILE A N 1
ATOM 757 C CA . ILE A 1 93 ? -1.686 -6.203 8.867 1.00 60.25 93 ILE A CA 1
ATOM 758 C C . ILE A 1 93 ? -2.689 -5.971 10.010 1.00 60.25 93 ILE A C 1
ATOM 760 O O . ILE A 1 93 ? -2.620 -6.634 11.046 1.00 60.25 93 ILE A O 1
ATOM 764 N N . SER A 1 94 ? -3.688 -5.102 9.812 1.00 60.38 94 SER A N 1
ATOM 765 C CA . SER A 1 94 ? -4.757 -4.855 10.795 1.00 60.38 94 SER A CA 1
ATOM 766 C C . SER A 1 94 ? -5.634 -6.091 11.052 1.00 60.38 94 SER A C 1
ATOM 768 O O . SER A 1 94 ? -6.099 -6.326 12.170 1.00 60.38 94 SER A O 1
ATOM 770 N N . ARG A 1 95 ? -5.850 -6.929 10.030 1.00 57.50 95 ARG A N 1
ATOM 771 C CA . ARG A 1 95 ? -6.583 -8.199 10.172 1.00 57.50 95 ARG A CA 1
ATOM 772 C C . ARG A 1 95 ? -5.764 -9.261 10.904 1.00 57.50 95 ARG A C 1
ATOM 774 O O . ARG A 1 95 ? -6.336 -10.014 11.688 1.00 57.50 95 ARG A O 1
ATOM 781 N N . GLN A 1 96 ? -4.451 -9.313 10.689 1.00 55.03 96 GLN A N 1
ATOM 782 C CA . GLN A 1 96 ? -3.577 -10.266 11.376 1.00 55.03 96 GLN A CA 1
ATOM 783 C C . GLN A 1 96 ? -3.337 -9.916 12.843 1.00 55.03 96 GLN A C 1
ATOM 785 O O . GLN A 1 96 ? -3.381 -10.806 13.691 1.00 55.03 96 GLN A O 1
ATOM 790 N N . SER A 1 97 ? -3.154 -8.635 13.172 1.00 53.66 97 SER A N 1
ATOM 791 C CA . SER A 1 97 ? -2.949 -8.204 14.561 1.00 53.66 97 SER A CA 1
ATOM 792 C C . SER A 1 97 ? -4.171 -8.480 15.447 1.00 53.66 97 SER A C 1
ATOM 794 O O . SER A 1 97 ? -4.021 -8.828 16.617 1.00 53.66 97 SER A O 1
ATOM 796 N N . LYS A 1 98 ? -5.385 -8.438 14.879 1.00 50.47 98 LYS A N 1
ATOM 797 C CA . LYS A 1 98 ? -6.624 -8.859 15.559 1.00 50.47 98 LYS A CA 1
ATOM 798 C C . LYS A 1 98 ? -6.780 -10.377 15.687 1.00 50.47 98 LYS A C 1
ATOM 800 O O . LYS A 1 98 ? -7.519 -10.828 16.556 1.00 50.47 98 LYS A O 1
ATOM 805 N N . ALA A 1 99 ? -6.098 -11.164 14.858 1.00 51.56 99 ALA A N 1
ATOM 806 C CA . ALA A 1 99 ? -6.136 -12.624 14.922 1.00 51.56 99 ALA A CA 1
ATOM 807 C C . ALA A 1 99 ? -5.154 -13.213 15.956 1.00 51.56 99 ALA A C 1
ATOM 809 O O . ALA A 1 99 ? -5.307 -14.372 16.334 1.00 51.56 99 ALA A O 1
ATOM 810 N N . GLN A 1 100 ? -4.167 -12.441 16.431 1.00 45.88 100 GLN A N 1
ATOM 811 C CA . GLN A 1 100 ? -3.071 -12.954 17.267 1.00 45.88 100 GLN A CA 1
ATOM 812 C C . GLN A 1 100 ? -3.181 -12.696 18.779 1.00 45.88 100 GLN A C 1
ATOM 814 O O . GLN A 1 100 ? -2.258 -13.056 19.497 1.00 45.88 100 GLN A O 1
ATOM 819 N N . ASN A 1 101 ? -4.294 -12.173 19.306 1.00 44.78 101 ASN A N 1
ATOM 820 C CA . ASN A 1 101 ? -4.479 -12.072 20.763 1.00 44.78 101 ASN A CA 1
ATOM 821 C C . ASN A 1 101 ? -5.914 -12.395 21.219 1.00 44.78 101 ASN A C 1
ATOM 823 O O . ASN A 1 101 ? -6.711 -11.478 21.426 1.00 44.78 101 ASN A O 1
ATOM 827 N N . PRO A 1 102 ? -6.255 -13.671 21.483 1.00 44.25 102 PRO A N 1
ATOM 828 C CA . PRO A 1 102 ? -7.380 -14.017 22.330 1.00 44.25 102 PRO A CA 1
ATOM 829 C C . PRO A 1 102 ? -6.894 -14.143 23.783 1.00 44.25 102 PRO A C 1
ATOM 831 O O . PRO A 1 102 ? -6.987 -15.210 24.379 1.00 44.25 102 PRO A O 1
ATOM 834 N N . THR A 1 103 ? -6.378 -13.064 24.375 1.00 42.09 103 THR A N 1
ATOM 835 C CA . THR A 1 103 ? -6.236 -12.998 25.839 1.00 42.09 103 THR A CA 1
ATOM 836 C C . THR A 1 103 ? -7.154 -11.906 26.343 1.00 42.09 103 THR A C 1
ATOM 838 O O . THR A 1 103 ? -6.760 -10.772 26.600 1.00 42.09 103 THR A O 1
ATOM 841 N N . CYS A 1 104 ? -8.432 -12.262 26.423 1.00 43.41 104 CYS A N 1
ATOM 842 C CA . CYS A 1 104 ? -9.415 -11.493 27.154 1.00 43.41 104 CYS A CA 1
ATOM 843 C C . CYS A 1 104 ? -9.326 -11.924 28.621 1.00 43.41 104 CYS A C 1
ATOM 845 O O . CYS A 1 104 ? -9.763 -13.014 28.985 1.00 43.41 104 CYS A O 1
ATOM 847 N N . SER A 1 105 ? -8.765 -11.071 29.469 1.00 48.72 105 SER A N 1
ATOM 848 C CA . SER A 1 105 ? -9.087 -11.084 30.889 1.00 48.72 105 SER A CA 1
ATOM 849 C C . SER A 1 105 ? -9.106 -9.655 31.403 1.00 48.72 105 SER A C 1
ATOM 851 O O . SER A 1 105 ? -8.131 -8.925 31.239 1.00 48.72 105 SER A O 1
ATOM 853 N N . CYS A 1 106 ? -10.206 -9.339 32.082 1.00 35.41 106 CYS A N 1
ATOM 854 C CA . CYS A 1 106 ? -10.427 -8.184 32.949 1.00 35.41 106 CYS A CA 1
ATOM 855 C C . CYS A 1 106 ? -11.066 -6.958 32.278 1.00 35.41 106 CYS A C 1
ATOM 857 O O . CYS A 1 106 ? -10.436 -6.084 31.692 1.00 35.41 106 CYS A O 1
ATOM 859 N N . SER A 1 107 ? -12.381 -6.926 32.471 1.00 48.59 107 SER A N 1
ATOM 860 C CA . SER A 1 107 ? -13.278 -5.779 32.543 1.00 48.59 107 SER A CA 1
ATOM 861 C C . SER A 1 107 ? -12.654 -4.498 33.101 1.00 48.59 107 SER A C 1
ATOM 863 O O . SER A 1 107 ? -12.210 -4.501 34.246 1.00 48.59 107 SER A O 1
ATOM 865 N N . CYS A 1 108 ? -12.802 -3.394 32.362 1.00 35.78 108 CYS A N 1
ATOM 866 C CA . CYS A 1 108 ? -13.023 -2.061 32.928 1.00 35.78 108 CYS A CA 1
ATOM 867 C C . CYS A 1 108 ? -13.932 -1.221 32.004 1.00 35.78 108 CYS A C 1
ATOM 869 O O . CYS A 1 108 ? -13.845 -1.354 30.781 1.00 35.78 108 CYS A O 1
ATOM 871 N N . PRO A 1 109 ? -14.809 -0.367 32.568 1.00 51.22 109 PRO A N 1
ATOM 872 C CA . PRO A 1 109 ? -15.836 0.360 31.834 1.00 51.22 109 PRO A CA 1
ATOM 873 C C . PRO A 1 109 ? -15.344 1.757 31.436 1.00 51.22 109 PRO A C 1
ATOM 875 O O . PRO A 1 109 ? -14.935 2.535 32.293 1.00 51.22 109 PRO A O 1
ATOM 878 N N . SER A 1 110 ? -15.450 2.126 30.159 1.00 39.19 110 SER A N 1
ATOM 879 C CA . SER A 1 110 ? -15.508 3.546 29.797 1.00 39.19 110 SER A CA 1
ATOM 880 C C . SER A 1 110 ? -16.243 3.771 28.475 1.00 39.19 110 SER A C 1
ATOM 882 O O . SER A 1 110 ? -15.707 3.626 27.385 1.00 39.19 110 SER A O 1
ATOM 884 N N . SER A 1 111 ? -17.533 4.054 28.632 1.00 43.09 111 SER A N 1
ATOM 885 C CA . SER A 1 111 ? -18.304 5.113 27.979 1.00 43.09 111 SER A CA 1
ATOM 886 C C . SER A 1 111 ? -18.015 5.508 26.519 1.00 43.09 111 SER A C 1
ATOM 888 O O . SER A 1 111 ? -17.089 6.256 26.231 1.00 43.09 111 SER A O 1
ATOM 890 N N . LYS A 1 112 ? -19.031 5.209 25.692 1.00 49.22 112 LYS A N 1
ATOM 891 C CA . LYS A 1 112 ? -19.588 6.018 24.584 1.00 49.22 112 LYS A CA 1
ATOM 892 C C . LYS A 1 112 ? -18.740 6.165 23.312 1.00 49.22 112 LYS A C 1
ATOM 894 O O . LYS A 1 112 ? -18.039 7.148 23.138 1.00 49.22 112 LYS A O 1
ATOM 899 N N . ILE A 1 113 ? -18.971 5.255 22.366 1.00 43.28 113 ILE A N 1
ATOM 900 C CA . ILE A 1 113 ? -19.788 5.429 21.146 1.00 43.28 113 ILE A CA 1
ATOM 901 C C . ILE A 1 113 ? -20.249 4.004 20.811 1.00 43.28 113 ILE A C 1
ATOM 903 O O . ILE A 1 113 ? -19.412 3.116 20.675 1.00 43.28 113 ILE A O 1
ATOM 907 N N . GLN A 1 114 ? -21.559 3.738 20.791 1.00 47.19 114 GLN A N 1
ATOM 908 C CA . GLN A 1 114 ? -22.075 2.410 20.440 1.00 47.19 114 GLN A CA 1
ATOM 909 C C . GLN A 1 114 ? -21.880 2.197 18.936 1.00 47.19 114 GLN A C 1
ATOM 911 O O . GLN A 1 114 ? -22.787 2.409 18.142 1.00 47.19 114 GLN A O 1
ATOM 916 N N . ALA A 1 115 ? -20.669 1.815 18.540 1.00 52.56 115 ALA A N 1
ATOM 917 C CA . ALA A 1 115 ? -20.497 1.044 17.328 1.00 52.56 115 ALA A CA 1
ATOM 918 C C . ALA A 1 115 ? -21.221 -0.283 17.577 1.00 52.56 115 ALA A C 1
ATOM 920 O O . ALA A 1 115 ? -20.856 -1.019 18.500 1.00 52.56 115 ALA A O 1
ATOM 921 N N . GLU A 1 116 ? -22.286 -0.542 16.819 1.00 59.81 116 GLU A N 1
ATOM 922 C CA . GLU A 1 116 ? -22.990 -1.821 16.831 1.00 59.81 116 GLU A CA 1
ATOM 923 C C . GLU A 1 116 ? -21.955 -2.924 16.606 1.00 59.81 116 GLU A C 1
ATOM 925 O O . GLU A 1 116 ? -21.390 -3.085 15.524 1.00 59.81 116 GLU A O 1
ATOM 930 N N . SER A 1 117 ? -21.607 -3.623 17.681 1.00 61.25 117 SER A N 1
ATOM 931 C CA . SER A 1 117 ? -20.629 -4.695 17.613 1.00 61.25 117 SER A CA 1
ATOM 932 C C . SER A 1 117 ? -21.347 -5.896 17.016 1.00 61.25 117 SER A C 1
ATOM 934 O O . SER A 1 117 ? -22.194 -6.508 17.662 1.00 61.25 117 SER A O 1
ATOM 936 N N . ILE A 1 118 ? -21.059 -6.186 15.749 1.00 74.25 118 ILE A N 1
ATOM 937 C CA . ILE A 1 118 ? -21.594 -7.359 15.061 1.00 74.25 118 ILE A CA 1
ATOM 938 C C . ILE A 1 118 ? -20.795 -8.573 15.536 1.00 74.25 118 ILE A C 1
ATOM 940 O O . ILE A 1 118 ? -19.595 -8.679 15.280 1.00 74.25 118 ILE A O 1
ATOM 944 N N . TYR A 1 119 ? -21.465 -9.494 16.222 1.00 74.81 119 TYR A N 1
ATOM 945 C CA . TYR A 1 119 ? -20.890 -10.768 16.641 1.00 74.81 119 TYR A CA 1
ATOM 946 C C . TYR A 1 119 ? -21.345 -11.876 15.690 1.00 74.81 119 TYR A C 1
ATOM 948 O O . TYR A 1 119 ? -22.534 -12.012 15.408 1.00 74.81 119 TYR A O 1
ATOM 956 N N . LEU A 1 120 ? -20.404 -12.695 15.215 1.00 77.81 120 LEU A N 1
ATOM 957 C CA . LEU A 1 120 ? -20.722 -13.936 14.511 1.00 77.81 120 LEU A CA 1
ATOM 958 C C . LEU A 1 120 ? -20.817 -15.070 15.535 1.00 77.81 120 LEU A C 1
ATOM 960 O O . LEU A 1 120 ? -19.822 -15.429 16.164 1.00 77.81 120 LEU A O 1
ATOM 964 N N . VAL A 1 121 ? -22.014 -15.634 15.697 1.00 69.56 121 VAL A N 1
ATOM 965 C CA . VAL A 1 121 ? -22.257 -16.794 16.562 1.00 69.56 121 VAL A CA 1
ATOM 966 C C . VAL A 1 121 ? -22.204 -18.059 15.712 1.00 69.56 121 VAL A C 1
ATOM 968 O O . VAL A 1 121 ? -22.997 -18.233 14.788 1.00 69.56 121 VAL A O 1
ATOM 971 N N . LYS A 1 122 ? -21.266 -18.958 16.023 1.00 81.00 122 LYS A N 1
ATOM 972 C CA . LYS A 1 122 ? -21.230 -20.294 15.423 1.00 81.00 122 LYS A CA 1
ATOM 973 C C . LYS A 1 122 ? -22.305 -21.156 16.085 1.00 81.00 122 LYS A C 1
ATOM 975 O O . LYS A 1 122 ? -22.221 -21.431 17.278 1.00 81.00 122 LYS A O 1
ATOM 980 N N . LEU A 1 123 ? -23.292 -21.591 15.309 1.00 78.62 123 LEU A N 1
ATOM 981 C CA . LEU A 1 123 ? -24.268 -22.587 15.746 1.00 78.62 123 LEU A CA 1
ATOM 982 C C . LEU A 1 123 ? -23.703 -23.985 15.463 1.00 78.62 123 LEU A C 1
ATOM 984 O O . LEU A 1 123 ? -23.300 -24.273 14.336 1.00 78.62 123 LEU A O 1
ATOM 988 N N . GLU A 1 124 ? -23.650 -24.844 16.480 1.00 80.12 124 GLU A N 1
ATOM 989 C CA . GLU A 1 124 ? -23.252 -26.249 16.345 1.00 80.12 124 GLU A CA 1
ATOM 990 C C . GLU A 1 124 ? -24.450 -27.168 16.611 1.00 80.12 124 GLU A C 1
ATOM 992 O O . GLU A 1 124 ? -25.280 -26.887 17.475 1.00 80.12 124 GLU A O 1
ATOM 997 N N . GLY A 1 125 ? -24.531 -28.277 15.872 1.00 81.19 125 GLY A N 1
ATOM 998 C CA . GLY A 1 125 ? -25.619 -29.253 15.975 1.00 81.19 125 GLY A CA 1
ATOM 999 C C . GLY A 1 125 ? -26.625 -29.196 14.821 1.00 81.19 125 GLY A C 1
ATOM 1000 O O . GLY A 1 125 ? -26.615 -28.291 13.990 1.00 81.19 125 GLY A O 1
ATOM 1001 N N . SER A 1 126 ? -27.481 -30.219 14.746 1.00 80.38 126 SER A N 1
ATOM 1002 C CA . SER A 1 126 ? -28.550 -30.296 13.746 1.00 80.38 126 SER A CA 1
ATOM 1003 C C . SER A 1 126 ? -29.733 -29.436 14.187 1.00 80.38 126 SER A C 1
ATOM 1005 O O . SER A 1 126 ? -30.250 -29.614 15.290 1.00 80.38 126 SER A O 1
ATOM 1007 N N . ILE A 1 127 ? -30.161 -28.506 13.331 1.00 79.38 127 ILE A N 1
ATOM 1008 C CA . ILE A 1 127 ? -31.372 -27.715 13.559 1.00 79.38 127 ILE A CA 1
ATOM 1009 C C . ILE A 1 127 ? -32.548 -28.523 12.993 1.00 79.38 127 ILE A C 1
ATOM 1011 O O . ILE A 1 127 ? -32.568 -28.778 11.790 1.00 79.38 127 ILE A O 1
ATOM 1015 N N . PRO A 1 128 ? -33.503 -28.957 13.835 1.00 78.94 128 PRO A N 1
ATOM 1016 C CA . PRO A 1 128 ? -34.468 -29.986 13.452 1.00 78.94 128 PRO A CA 1
ATOM 1017 C C . PRO A 1 128 ? -35.551 -29.493 12.485 1.00 78.94 128 PRO A C 1
ATOM 1019 O O . PRO A 1 128 ? -36.117 -30.306 11.762 1.00 78.94 128 PRO A O 1
ATOM 1022 N N . ASP A 1 129 ? -35.865 -28.193 12.481 1.00 82.62 129 ASP A N 1
ATOM 1023 C CA . ASP A 1 129 ? -36.943 -27.627 11.665 1.00 82.62 129 ASP A CA 1
ATOM 1024 C C . ASP A 1 129 ? -36.759 -26.114 11.424 1.00 82.62 129 ASP A C 1
ATOM 1026 O O . ASP A 1 129 ? -36.146 -25.408 12.232 1.00 82.62 129 ASP A O 1
ATOM 1030 N N . ALA A 1 130 ? -37.340 -25.592 10.341 1.00 81.00 130 ALA A N 1
ATOM 1031 C CA . ALA A 1 130 ? -37.342 -24.168 10.003 1.00 81.00 130 ALA A CA 1
ATOM 1032 C C . ALA A 1 130 ? -38.029 -23.311 11.080 1.00 81.00 130 ALA A C 1
ATOM 1034 O O . ALA A 1 130 ? -37.605 -22.181 11.331 1.00 81.00 130 ALA A O 1
ATOM 1035 N N . ALA A 1 131 ? -39.027 -23.859 11.786 1.00 81.06 131 ALA A N 1
ATOM 1036 C CA . ALA A 1 131 ? -39.654 -23.193 12.928 1.00 81.06 131 ALA A CA 1
ATOM 1037 C C . ALA A 1 131 ? -38.688 -23.020 14.117 1.00 81.06 131 ALA A C 1
ATOM 1039 O O . ALA A 1 131 ? -38.766 -22.026 14.842 1.00 81.06 131 ALA A O 1
ATOM 1040 N N . ALA A 1 132 ? -37.754 -23.958 14.318 1.00 82.31 132 ALA A N 1
ATOM 1041 C CA . ALA A 1 132 ? -36.715 -23.821 15.337 1.00 82.31 132 ALA A CA 1
ATOM 1042 C C . ALA A 1 132 ? -35.727 -22.708 14.959 1.00 82.31 132 ALA A C 1
ATOM 1044 O O . ALA A 1 132 ? -35.371 -21.895 15.810 1.00 82.31 132 ALA A O 1
ATOM 1045 N N . LEU A 1 133 ? -35.357 -22.617 13.676 1.00 80.62 133 LEU A N 1
ATOM 1046 C CA . LEU A 1 133 ? -34.492 -21.553 13.161 1.00 80.62 133 LEU A CA 1
ATOM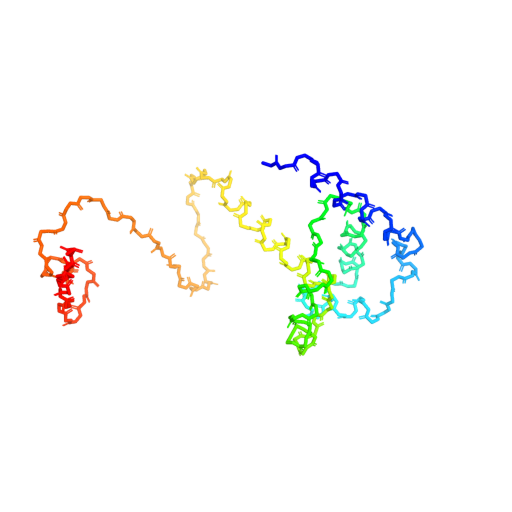 1047 C C . LEU A 1 133 ? -35.148 -20.169 13.276 1.00 80.62 133 LEU A C 1
ATOM 1049 O O . LEU A 1 133 ? -34.483 -19.211 13.655 1.00 80.62 133 LEU A O 1
ATOM 1053 N N . GLN A 1 134 ? -36.460 -20.077 13.031 1.00 85.06 134 GLN A N 1
ATOM 1054 C CA . GLN A 1 134 ? -37.221 -18.840 13.208 1.00 85.06 134 GLN A CA 1
ATOM 1055 C C . GLN A 1 134 ? -37.143 -18.324 14.650 1.00 85.06 134 GLN A C 1
ATOM 1057 O O . GLN A 1 134 ? -36.906 -17.139 14.867 1.00 85.06 134 GLN A O 1
ATOM 1062 N N . ARG A 1 135 ? -37.320 -19.216 15.633 1.00 81.94 135 ARG A N 1
ATOM 1063 C CA . ARG A 1 135 ? -37.249 -18.864 17.059 1.00 81.94 135 ARG A CA 1
ATOM 1064 C C . ARG A 1 135 ? -35.833 -18.487 17.491 1.00 81.94 135 ARG A C 1
ATOM 1066 O O . ARG A 1 135 ? -35.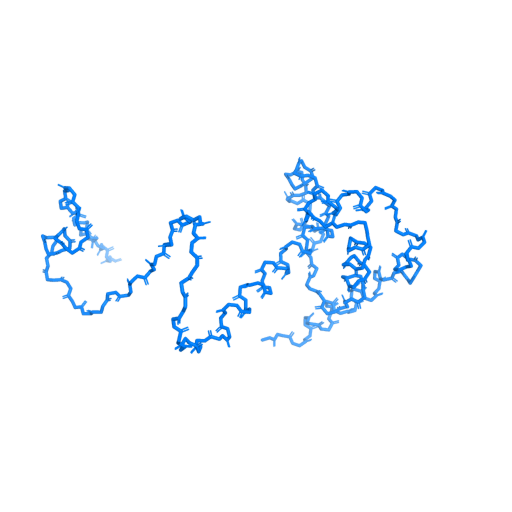680 -17.565 18.276 1.00 81.94 135 ARG A O 1
ATOM 1073 N N . LEU A 1 136 ? -34.821 -19.190 16.981 1.00 80.50 136 LEU A N 1
ATOM 1074 C CA . LEU A 1 136 ? -33.407 -18.937 17.282 1.00 80.50 136 LEU A CA 1
ATOM 1075 C C . LEU A 1 136 ? -32.903 -17.605 16.716 1.00 80.50 136 LEU A C 1
ATOM 1077 O O . LEU A 1 136 ? -32.089 -16.948 17.352 1.00 80.50 136 LEU A O 1
ATOM 1081 N N . ALA A 1 137 ? -33.362 -17.232 15.523 1.00 80.00 137 ALA A N 1
ATOM 1082 C CA . ALA A 1 137 ? -32.915 -16.038 14.810 1.00 80.00 137 ALA A CA 1
ATOM 1083 C C . ALA A 1 137 ? -33.892 -14.852 14.925 1.00 80.00 137 ALA A C 1
ATOM 1085 O O . ALA A 1 137 ? -33.720 -13.865 14.216 1.00 80.00 137 ALA A O 1
ATOM 1086 N N . GLU A 1 138 ? -34.929 -14.967 15.766 1.00 83.00 138 GLU A N 1
ATOM 1087 C CA . GLU A 1 138 ? -35.987 -13.959 15.957 1.00 83.00 138 GLU A CA 1
ATOM 1088 C C . GLU A 1 138 ? -36.590 -13.442 14.633 1.00 83.00 138 GLU A C 1
ATOM 1090 O O . GLU A 1 138 ? -36.912 -12.265 14.465 1.00 83.00 138 GLU A O 1
ATOM 1095 N N . LEU A 1 139 ? -36.752 -14.338 13.655 1.00 79.12 139 LEU A N 1
ATOM 1096 C CA . LEU A 1 139 ? -37.246 -13.986 12.325 1.00 79.12 139 LEU A CA 1
ATOM 1097 C C . LEU A 1 139 ? -38.771 -13.779 12.339 1.00 79.12 139 LEU A C 1
ATOM 1099 O O . LEU A 1 139 ? -39.533 -14.602 12.854 1.00 79.12 139 LEU A O 1
ATOM 1103 N N . LEU A 1 140 ? -39.240 -12.716 11.678 1.00 82.69 140 LEU A N 1
ATOM 1104 C CA . LEU A 1 140 ? -40.674 -12.416 11.525 1.00 82.69 140 LEU A CA 1
ATOM 1105 C C . LEU A 1 140 ? -41.434 -13.493 10.736 1.00 82.69 140 LEU A C 1
ATOM 1107 O O . LEU A 1 140 ? -42.632 -13.681 10.935 1.00 82.69 140 LEU A O 1
ATOM 1111 N N . THR A 1 141 ? -40.746 -14.206 9.845 1.00 84.31 141 THR A N 1
ATOM 1112 C CA . THR A 1 141 ? -41.320 -15.276 9.021 1.00 84.31 141 THR A CA 1
ATOM 1113 C C . THR A 1 141 ? -40.380 -16.480 8.984 1.00 84.31 141 THR A C 1
ATOM 1115 O O . THR A 1 141 ? -39.160 -16.300 9.050 1.00 84.31 141 THR A O 1
ATOM 1118 N N . PRO A 1 142 ? -40.914 -17.713 8.919 1.00 80.38 142 PRO A N 1
ATOM 1119 C CA . PRO A 1 142 ? -40.083 -18.900 8.798 1.00 80.38 142 PRO A CA 1
ATOM 1120 C C . PRO A 1 142 ? -39.363 -18.901 7.439 1.00 80.38 142 PRO A C 1
ATOM 1122 O O . PRO A 1 142 ? -39.974 -18.555 6.424 1.00 80.38 142 PRO A O 1
ATOM 1125 N N . PRO A 1 143 ? -38.077 -19.284 7.398 1.00 78.12 143 PRO A N 1
ATOM 1126 C CA . PRO A 1 143 ? -37.316 -19.324 6.158 1.00 78.12 143 PRO A CA 1
ATOM 1127 C C . PRO A 1 143 ? -37.859 -20.397 5.206 1.00 78.12 143 PRO A C 1
ATOM 1129 O O . PRO A 1 143 ? -38.242 -21.491 5.624 1.00 78.12 143 PRO A O 1
ATOM 1132 N N . GLU A 1 144 ? -37.865 -20.086 3.911 1.00 80.31 144 GLU A N 1
ATOM 1133 C CA . GLU A 1 144 ? -38.309 -21.002 2.862 1.00 80.31 144 GLU A CA 1
ATOM 1134 C C . GLU A 1 144 ? -37.277 -22.123 2.655 1.00 80.31 144 GLU A C 1
ATOM 1136 O O . GLU A 1 144 ? -36.123 -21.879 2.293 1.00 80.31 144 GLU A O 1
ATOM 1141 N N . ILE A 1 145 ? -37.693 -23.373 2.877 1.00 76.31 145 ILE A N 1
ATOM 1142 C CA . ILE A 1 145 ? -36.848 -24.547 2.651 1.00 76.31 145 ILE A CA 1
ATOM 1143 C C . ILE A 1 145 ? -36.815 -24.833 1.147 1.00 76.31 145 ILE A C 1
ATOM 1145 O O . ILE A 1 145 ? -37.723 -25.457 0.598 1.00 76.31 145 ILE A O 1
ATOM 1149 N N . LYS A 1 146 ? -35.744 -24.414 0.470 1.00 77.25 146 LYS A N 1
ATOM 1150 C CA . LYS A 1 146 ? -35.476 -24.846 -0.906 1.00 77.25 146 LYS A CA 1
ATOM 1151 C C . LYS A 1 146 ? -34.866 -26.241 -0.869 1.00 77.25 146 LYS A C 1
ATOM 1153 O O . LYS A 1 146 ? -33.690 -26.407 -0.559 1.00 77.25 146 LYS A O 1
ATOM 1158 N N . THR A 1 147 ? -35.675 -27.252 -1.161 1.00 66.50 147 THR A N 1
ATOM 1159 C CA . THR A 1 147 ? -35.161 -28.592 -1.446 1.00 66.50 147 THR A CA 1
ATOM 1160 C C . THR A 1 147 ? -34.512 -28.555 -2.824 1.00 66.50 147 THR A C 1
ATOM 1162 O O . THR A 1 147 ? -35.200 -28.460 -3.839 1.00 66.50 147 THR A O 1
ATOM 1165 N N . ASP A 1 148 ? -33.181 -28.598 -2.863 1.00 58.22 148 ASP A N 1
ATOM 1166 C CA . ASP A 1 148 ? -32.454 -28.859 -4.100 1.00 58.22 148 ASP A CA 1
ATOM 1167 C C . ASP A 1 148 ? -32.757 -30.300 -4.524 1.00 58.22 148 ASP A C 1
ATOM 1169 O O . ASP A 1 148 ? -32.178 -31.264 -4.019 1.00 58.22 148 ASP A O 1
ATOM 1173 N N . GLN A 1 149 ? -33.742 -30.470 -5.407 1.00 50.53 149 GLN A N 1
ATOM 1174 C CA . GLN A 1 149 ? -33.911 -31.722 -6.129 1.00 50.53 149 GLN A CA 1
ATOM 1175 C C . GLN A 1 149 ? -32.830 -31.801 -7.205 1.00 50.53 149 GLN A C 1
ATOM 1177 O O . GLN A 1 149 ? -33.095 -31.638 -8.398 1.00 50.53 149 GLN A O 1
ATOM 1182 N N . GLY A 1 150 ? -31.602 -32.066 -6.761 1.00 46.81 150 GLY A N 1
ATOM 1183 C CA . GLY A 1 150 ? -30.481 -32.410 -7.615 1.00 46.81 150 GLY A CA 1
ATOM 1184 C C . GLY A 1 150 ? -30.819 -33.650 -8.438 1.00 46.81 150 GLY A C 1
ATOM 1185 O O . GLY A 1 150 ? -30.669 -34.785 -7.985 1.00 46.81 150 GLY A O 1
ATOM 1186 N N . ARG A 1 151 ? -31.278 -33.437 -9.678 1.00 43.66 151 ARG A N 1
ATOM 1187 C CA . ARG A 1 151 ? -31.201 -34.432 -10.750 1.00 43.66 151 ARG A CA 1
ATOM 1188 C C . ARG A 1 151 ? -29.724 -34.673 -11.048 1.00 43.66 151 ARG A C 1
ATOM 1190 O O . ARG A 1 151 ? -29.158 -34.023 -11.920 1.00 43.66 151 ARG A O 1
ATOM 1197 N N . TYR A 1 152 ? -29.128 -35.647 -10.378 1.00 51.19 152 TYR A N 1
ATOM 1198 C CA . TYR A 1 152 ? -28.030 -36.388 -10.982 1.00 51.19 152 TYR A CA 1
ATOM 1199 C C . TYR A 1 152 ? -28.663 -37.447 -11.891 1.00 51.19 152 TYR A C 1
ATOM 1201 O O . TYR A 1 152 ? -29.253 -38.418 -11.415 1.00 51.19 152 TYR A O 1
ATOM 1209 N N . LYS A 1 153 ? -28.632 -37.192 -13.201 1.00 43.62 153 LYS A N 1
ATOM 1210 C CA . LYS A 1 153 ? -28.727 -38.228 -14.232 1.00 43.62 153 LYS A CA 1
ATOM 1211 C C . LYS A 1 153 ? -27.344 -38.432 -14.818 1.00 43.62 153 LYS A C 1
ATOM 1213 O O . LYS A 1 153 ? -26.664 -37.401 -15.011 1.00 43.62 153 LYS A O 1
#

Radius of gyration: 24.07 Å; chains: 1; bounding box: 59×56×49 Å

Organism: Bionectria ochroleuca (NCBI:txid29856)

Secondary structure (DSSP, 8-state):
--HHHHHHHHHHHHHT--GGGGSTTTS-HHHHHHHHHHH---HHHHHHHHHHHHH-TTSPPPPHHHHHHHHHHHHHTT--HHHHHHHHHHHHHHHHHHHS--------------------PPP-S----HHHHHHHTT-SSPPP---------

Foldseek 3Di:
DDPVVLVVLLVVLVVPADVQCLDLVNVDPLQLVLQCVPVVDDSVRSSVLLSVLSVDSSQDADPPVRCVVCVVVQVVVSDDRSNVSSVVVVVVVVVVVVVPDPPDDDDDDDDDDPPPDDDDDDDDDDDPDQVSVCVVVVPPDRDDDDDPPDPPD

Sequence (153 aa):
MDILQACEDLANNIASFNPFECSDAEISKEQIQRWQHLFSSTEEEAIKELGNWRADFGRTSIPLLAWQEISQEKTRLGYDKEAYEYSLSSLWISRQSKAQNPTCSCSCPSSKIQAESIYLVKLEGSIPDAAALQRLAELLTPPEIKTDQGRYK